Protein AF-A0A539D601-F1 (afdb_monomer)

Structure (mmCIF, N/CA/C/O backbone):
data_AF-A0A539D601-F1
#
_entry.id   AF-A0A539D601-F1
#
loop_
_atom_site.group_PDB
_atom_site.id
_atom_site.type_symbol
_atom_site.label_atom_id
_atom_site.label_alt_id
_atom_site.label_comp_id
_atom_site.label_asym_id
_atom_site.label_entity_id
_atom_site.label_seq_id
_atom_site.pdbx_PDB_ins_code
_atom_site.Cartn_x
_atom_site.Cartn_y
_atom_site.Cartn_z
_atom_site.occupancy
_atom_site.B_iso_or_equiv
_atom_site.auth_seq_id
_atom_site.auth_comp_id
_atom_site.auth_asym_id
_atom_site.auth_atom_id
_atom_site.pdbx_PDB_model_num
ATOM 1 N N . GLY A 1 1 ? -6.309 -15.622 2.045 1.00 72.38 1 GLY A N 1
ATOM 2 C CA . GLY A 1 1 ? -6.728 -16.073 3.381 1.00 72.38 1 GLY A CA 1
ATOM 3 C C . GLY A 1 1 ? -7.533 -14.973 4.031 1.00 72.38 1 GLY A C 1
ATOM 4 O O . GLY A 1 1 ? -7.549 -13.865 3.510 1.00 72.38 1 GLY A O 1
ATOM 5 N N . THR A 1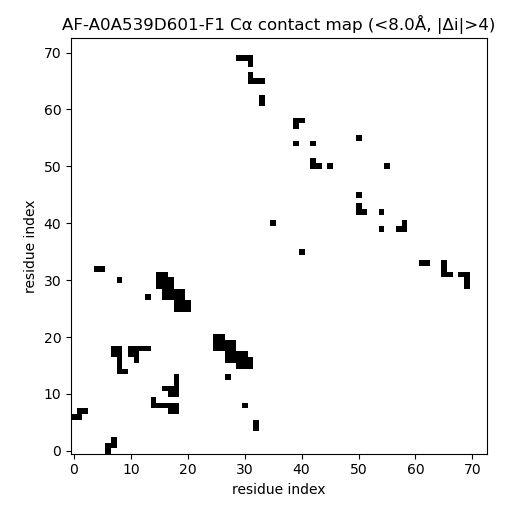 2 ? -8.204 -15.261 5.142 1.00 84.94 2 THR A N 1
ATOM 6 C CA . THR A 1 2 ? -8.908 -14.246 5.955 1.00 84.94 2 THR A CA 1
ATOM 7 C C . THR A 1 2 ? -7.952 -13.309 6.707 1.00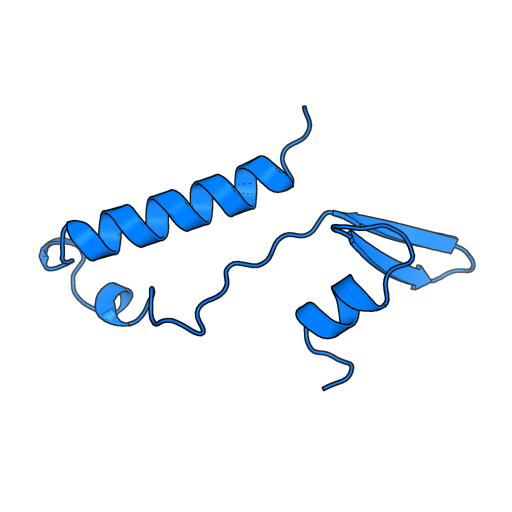 84.94 2 THR A C 1
ATOM 9 O O . THR A 1 2 ? -8.376 -12.351 7.339 1.00 8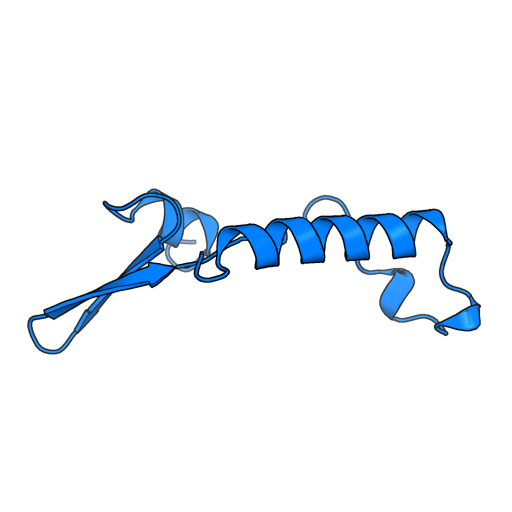4.94 2 THR A O 1
ATOM 12 N N . ASP A 1 3 ? -6.661 -13.614 6.651 1.00 84.81 3 ASP A N 1
ATOM 13 C CA . ASP A 1 3 ? -5.512 -12.894 7.191 1.00 84.81 3 ASP A CA 1
ATOM 14 C C . ASP A 1 3 ? -4.773 -12.048 6.135 1.00 84.81 3 ASP A C 1
ATOM 16 O O . ASP A 1 3 ? -3.817 -11.348 6.461 1.00 84.81 3 ASP A O 1
ATOM 20 N N . ASP A 1 4 ? -5.203 -12.089 4.869 1.00 90.50 4 ASP A N 1
ATOM 21 C CA . ASP A 1 4 ? -4.616 -11.276 3.803 1.00 90.50 4 ASP A CA 1
ATOM 22 C C . ASP A 1 4 ? -4.989 -9.798 3.978 1.00 90.50 4 ASP A C 1
ATOM 24 O O . ASP A 1 4 ? -6.150 -9.461 4.210 1.00 90.50 4 ASP A O 1
ATOM 28 N N . MET A 1 5 ? -4.021 -8.894 3.801 1.00 91.38 5 MET A N 1
ATOM 29 C CA . MET A 1 5 ? -4.255 -7.450 3.935 1.00 91.38 5 MET A CA 1
ATOM 30 C C . MET A 1 5 ? -5.346 -6.927 2.993 1.00 91.38 5 MET A C 1
ATOM 32 O O . MET A 1 5 ? -6.074 -6.016 3.373 1.00 91.38 5 MET A O 1
ATOM 36 N N . GLY A 1 6 ? -5.482 -7.488 1.786 1.00 90.81 6 GLY A N 1
ATOM 37 C CA . GLY A 1 6 ? -6.572 -7.140 0.873 1.00 90.81 6 GLY A CA 1
ATOM 38 C C . GLY A 1 6 ? -7.9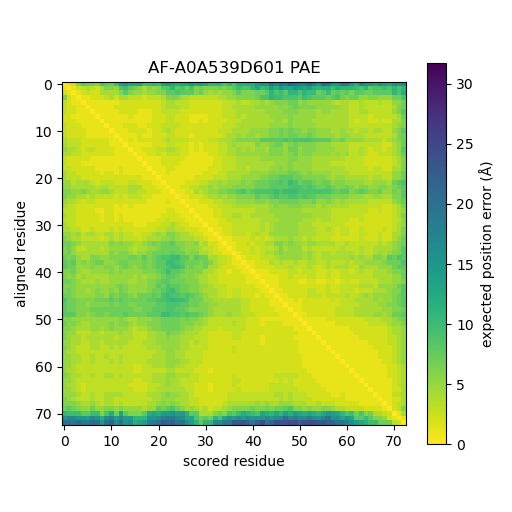29 -7.486 1.475 1.00 90.81 6 GLY A C 1
ATOM 39 O O . GLY A 1 6 ? -8.779 -6.610 1.598 1.00 90.81 6 GLY A O 1
ATOM 40 N N . TYR A 1 7 ? -8.082 -8.717 1.967 1.00 92.6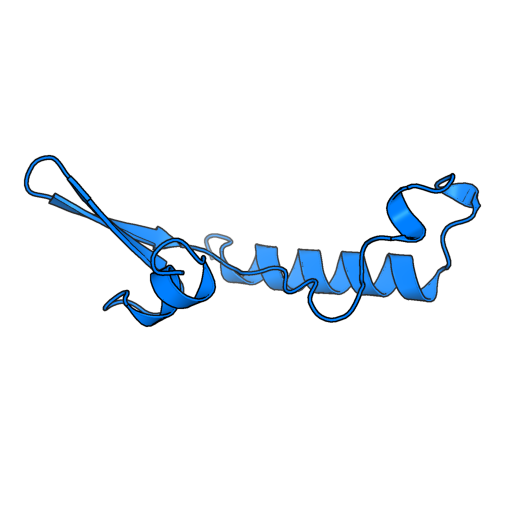2 7 TYR A N 1
ATOM 41 C CA . TYR A 1 7 ? -9.301 -9.151 2.652 1.00 92.62 7 TYR A CA 1
ATOM 42 C C . TYR A 1 7 ? -9.615 -8.290 3.889 1.00 92.62 7 TYR A C 1
ATOM 44 O O . TYR A 1 7 ? -10.756 -7.877 4.089 1.00 92.62 7 TYR A O 1
ATOM 52 N N . LEU A 1 8 ? -8.613 -7.971 4.714 1.00 94.75 8 LEU A N 1
ATOM 53 C CA . LEU A 1 8 ? -8.795 -7.141 5.914 1.00 94.75 8 LEU A CA 1
ATOM 54 C C . LEU A 1 8 ? -9.229 -5.700 5.591 1.00 94.75 8 LEU A C 1
ATOM 56 O O . LEU A 1 8 ? -9.979 -5.103 6.362 1.00 94.75 8 LEU A O 1
ATOM 60 N N . ILE A 1 9 ? -8.773 -5.144 4.465 1.00 94.12 9 ILE A N 1
ATOM 61 C CA . ILE A 1 9 ? -9.192 -3.819 3.985 1.00 94.12 9 ILE A CA 1
ATOM 62 C C . ILE A 1 9 ? -10.611 -3.879 3.406 1.00 94.12 9 ILE A C 1
ATOM 64 O O . ILE A 1 9 ? -11.435 -3.029 3.730 1.00 94.12 9 ILE A O 1
ATOM 68 N N . GLU A 1 10 ? -10.913 -4.883 2.580 1.00 92.94 10 GLU A N 1
ATOM 69 C CA . GLU A 1 10 ? -12.223 -5.064 1.930 1.00 92.94 10 GLU A CA 1
ATOM 70 C C . GLU A 1 10 ? -13.354 -5.337 2.930 1.00 92.94 10 GLU A C 1
ATOM 72 O O . GLU A 1 10 ? -14.498 -4.953 2.699 1.00 92.94 10 GLU A O 1
ATOM 77 N N . THR A 1 11 ? -13.038 -5.987 4.051 1.00 94.56 11 THR A N 1
ATOM 78 C CA . THR A 1 11 ? -14.002 -6.290 5.121 1.00 94.56 11 THR A CA 1
ATOM 79 C C . THR A 1 11 ? -14.155 -5.173 6.150 1.00 94.56 11 THR A C 1
ATOM 81 O O . THR A 1 11 ? -15.033 -5.251 7.017 1.00 94.56 11 THR A O 1
ATOM 84 N N . SER A 1 12 ? -13.330 -4.127 6.070 1.00 95.62 12 SER A N 1
ATOM 85 C CA . SER A 1 12 ? -13.514 -2.925 6.873 1.00 95.62 12 SER A CA 1
ATOM 86 C C . SER A 1 12 ? -14.736 -2.149 6.385 1.00 95.62 12 SER A C 1
ATOM 88 O O . SER A 1 12 ? -14.922 -1.920 5.193 1.00 95.62 12 SER A O 1
ATOM 90 N N . ASP A 1 13 ? -15.555 -1.678 7.318 1.00 95.50 13 ASP A N 1
ATOM 91 C CA . ASP A 1 13 ? -16.687 -0.783 7.047 1.00 95.50 13 ASP A CA 1
ATOM 92 C C . ASP A 1 13 ? -16.244 0.681 6.837 1.00 95.50 13 ASP A C 1
ATOM 94 O O . ASP A 1 13 ? -17.076 1.550 6.566 1.00 95.50 13 ASP A O 1
ATOM 98 N N . ARG A 1 14 ? -14.934 0.963 6.899 1.00 94.69 14 ARG A N 1
ATOM 99 C CA . ARG A 1 14 ? -14.341 2.254 6.535 1.00 94.69 14 ARG A CA 1
ATOM 100 C C . ARG A 1 14 ? -13.248 2.067 5.467 1.00 94.69 14 ARG A C 1
ATOM 102 O O . ARG A 1 14 ? -12.191 1.514 5.788 1.00 94.69 14 ARG A O 1
ATOM 109 N N . PRO A 1 15 ? -13.446 2.564 4.229 1.00 91.44 15 PRO A N 1
ATOM 110 C CA . PRO A 1 15 ? -12.470 2.423 3.147 1.00 91.44 15 PRO A CA 1
ATOM 111 C C . PRO A 1 15 ? -11.071 2.925 3.526 1.00 91.44 15 PRO A C 1
ATOM 113 O O . PRO A 1 15 ? -10.936 3.933 4.222 1.00 91.44 15 PRO A O 1
ATOM 116 N N . GLY A 1 16 ? -10.033 2.224 3.060 1.00 91.62 16 GLY A N 1
ATOM 117 C CA . GLY A 1 16 ? -8.632 2.569 3.340 1.00 91.62 16 GLY A CA 1
ATOM 118 C C . GLY A 1 16 ? -8.180 2.281 4.776 1.00 91.62 16 GLY A C 1
ATOM 119 O O . GLY A 1 16 ? -7.157 2.802 5.218 1.00 91.62 16 GLY A O 1
ATOM 120 N N . THR A 1 17 ? -8.935 1.477 5.529 1.00 95.19 17 THR A N 1
ATOM 121 C CA . THR A 1 17 ? -8.578 1.117 6.904 1.00 95.19 17 THR A CA 1
ATOM 122 C C . THR A 1 17 ? -8.691 -0.377 7.151 1.00 95.19 17 THR A C 1
ATOM 124 O O . THR A 1 17 ? -9.431 -1.069 6.460 1.00 95.19 17 THR A O 1
ATOM 127 N N . VAL A 1 18 ? -7.998 -0.860 8.179 1.00 96.25 18 VAL A N 1
ATOM 128 C CA . VAL A 1 18 ? -8.289 -2.151 8.811 1.00 96.25 18 VAL A CA 1
ATOM 129 C C . VAL A 1 18 ? -9.101 -1.897 10.077 1.00 96.25 18 VAL A C 1
ATOM 131 O O . VAL A 1 18 ? -8.702 -1.094 10.929 1.00 96.25 18 VAL A O 1
ATOM 134 N N . ARG A 1 19 ? -10.231 -2.600 10.210 1.00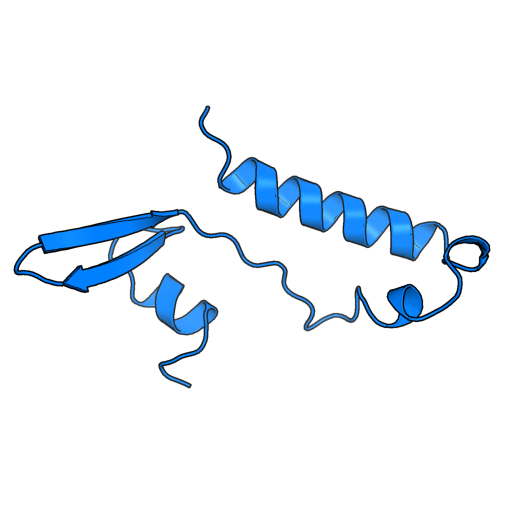 96.38 19 ARG A N 1
ATOM 135 C CA . ARG A 1 19 ? -11.056 -2.576 11.420 1.00 96.38 19 ARG A CA 1
ATOM 136 C C . ARG A 1 19 ? -10.500 -3.549 12.455 1.00 96.38 19 ARG A C 1
ATOM 138 O O . ARG A 1 19 ? -10.449 -4.753 12.221 1.00 96.38 19 ARG A O 1
ATOM 145 N N . VAL A 1 20 ? -10.147 -3.032 13.627 1.00 96.00 20 VAL A N 1
ATOM 146 C CA . VAL A 1 20 ? -9.694 -3.831 14.774 1.00 96.00 20 VAL A CA 1
ATOM 147 C C . VAL A 1 20 ? -10.701 -3.688 15.908 1.00 96.00 20 VAL A C 1
ATOM 149 O O . VAL A 1 20 ? -10.915 -2.589 16.417 1.00 96.00 20 VAL A O 1
ATOM 152 N N . GLU A 1 21 ? -11.314 -4.795 16.324 1.00 96.31 21 GLU A N 1
ATOM 153 C CA . GLU A 1 21 ? -12.247 -4.824 17.454 1.00 96.31 21 GLU A CA 1
ATOM 154 C C . GLU A 1 21 ? -11.572 -5.464 18.670 1.00 96.31 21 GLU A C 1
ATOM 156 O O . GLU A 1 21 ? -11.164 -6.623 18.643 1.00 96.31 21 GLU A O 1
ATOM 161 N N . THR A 1 22 ? -11.403 -4.701 19.750 1.00 96.38 22 THR A N 1
ATOM 162 C CA . THR A 1 22 ? -10.777 -5.198 20.982 1.00 96.38 22 THR A CA 1
ATOM 163 C C . THR A 1 22 ? -11.214 -4.375 22.187 1.00 96.38 22 THR A C 1
ATOM 165 O O . THR A 1 22 ? -11.485 -3.180 22.069 1.00 96.38 22 THR A O 1
ATOM 168 N N . ARG A 1 23 ? -11.287 -5.003 23.369 1.00 96.50 23 ARG A N 1
ATOM 169 C CA . ARG A 1 23 ? -11.663 -4.345 24.639 1.00 96.50 23 ARG A CA 1
ATOM 170 C C . ARG A 1 23 ? -12.980 -3.549 24.549 1.00 96.50 23 ARG A C 1
ATOM 172 O O . ARG A 1 23 ? -13.082 -2.450 25.087 1.00 96.50 23 ARG A O 1
ATOM 179 N N . GLY A 1 24 ? -13.966 -4.083 23.822 1.00 96.88 24 GLY A N 1
ATOM 180 C CA . GLY A 1 24 ? -15.271 -3.439 23.618 1.00 96.88 24 GLY A CA 1
ATOM 181 C C . GLY A 1 24 ? -15.234 -2.173 22.754 1.00 96.88 24 GLY A C 1
ATOM 182 O O . GLY A 1 24 ? -16.175 -1.385 22.792 1.00 96.88 24 GLY A O 1
ATOM 183 N N . ARG A 1 25 ? -14.153 -1.941 21.999 1.00 97.19 25 ARG A N 1
ATOM 184 C CA . ARG A 1 25 ? -13.976 -0.771 21.130 1.00 97.19 25 ARG A CA 1
ATOM 185 C C . ARG A 1 25 ? -13.620 -1.195 19.711 1.00 97.19 25 ARG A C 1
ATOM 187 O O . ARG A 1 25 ? -12.985 -2.229 19.509 1.00 97.19 25 ARG A O 1
ATOM 194 N N . LYS A 1 26 ? -13.998 -0.355 18.746 1.00 97.44 26 LYS A N 1
ATOM 195 C CA . LYS A 1 26 ? -13.617 -0.482 17.336 1.00 97.44 26 LYS A CA 1
ATOM 196 C C . LYS A 1 26 ? -12.583 0.583 16.993 1.00 97.44 26 LYS A C 1
ATOM 198 O O . LYS A 1 26 ? -12.791 1.759 17.288 1.00 97.44 26 LYS A O 1
ATOM 203 N N . PHE A 1 27 ? -11.488 0.168 16.374 1.00 96.56 27 PHE A N 1
ATOM 204 C CA . PHE A 1 27 ? -10.428 1.034 15.873 1.00 96.56 27 PHE A CA 1
ATOM 205 C C . PHE A 1 27 ? -10.360 0.918 14.353 1.00 96.56 27 PHE A C 1
ATOM 207 O O . PHE A 1 27 ? -10.499 -0.177 13.809 1.00 96.56 27 PHE A O 1
ATOM 214 N N . TYR A 1 28 ? -10.109 2.043 13.688 1.00 96.12 28 TYR A N 1
ATOM 215 C CA . TYR A 1 28 ? -9.918 2.115 12.243 1.00 96.12 28 TYR A CA 1
ATOM 216 C C . TYR A 1 28 ? -8.496 2.562 11.973 1.00 96.12 28 TYR A C 1
ATOM 218 O O . TYR A 1 28 ? -8.182 3.742 12.120 1.00 96.12 28 TYR A O 1
ATOM 226 N N . LEU A 1 29 ? -7.634 1.606 11.646 1.00 94.62 29 LEU A N 1
ATOM 227 C CA . LEU A 1 29 ? -6.227 1.875 11.385 1.00 94.62 29 LEU A CA 1
ATOM 228 C C . LEU A 1 29 ? -6.070 2.236 9.908 1.00 94.62 29 LEU A C 1
ATOM 230 O O . LEU A 1 29 ? -6.370 1.378 9.076 1.00 94.62 29 LEU A O 1
ATOM 234 N N . PRO A 1 30 ? -5.639 3.463 9.558 1.00 94.50 30 PRO A N 1
ATOM 235 C CA . PRO A 1 30 ? -5.327 3.809 8.178 1.00 94.50 30 PRO A CA 1
ATOM 236 C C . PRO A 1 30 ? -4.236 2.886 7.655 1.00 94.50 30 PRO A C 1
ATOM 238 O O . PRO A 1 30 ? -3.207 2.698 8.306 1.00 94.50 30 PRO A O 1
ATOM 241 N N . VAL A 1 31 ? -4.468 2.301 6.487 1.00 93.94 31 VAL A N 1
ATOM 242 C CA . VAL A 1 31 ? -3.491 1.438 5.833 1.00 93.94 31 VAL A CA 1
ATOM 243 C C . VAL A 1 31 ? -3.461 1.717 4.343 1.00 93.94 31 VAL A C 1
ATOM 245 O O . VAL A 1 31 ? -4.414 2.196 3.736 1.00 93.94 31 VAL A O 1
ATOM 248 N N . THR A 1 32 ? -2.349 1.342 3.742 1.00 93.25 32 THR A N 1
ATOM 249 C CA . THR A 1 32 ? -2.155 1.306 2.302 1.00 93.25 32 THR A CA 1
ATOM 250 C C . THR A 1 32 ? -1.480 -0.010 1.962 1.00 93.25 32 THR A C 1
ATOM 252 O O . THR A 1 32 ? -0.858 -0.645 2.818 1.00 93.25 32 THR A O 1
ATOM 255 N N . ARG A 1 33 ? -1.578 -0.418 0.704 1.00 90.25 33 ARG A N 1
ATOM 256 C CA . ARG A 1 33 ? -0.903 -1.610 0.206 1.00 90.25 33 ARG A CA 1
ATOM 257 C C . ARG A 1 33 ? 0.153 -1.196 -0.806 1.00 90.25 33 ARG A C 1
ATOM 259 O O . ARG A 1 33 ? -0.174 -0.507 -1.766 1.00 90.25 33 ARG A O 1
ATOM 266 N N . PHE A 1 34 ? 1.378 -1.667 -0.598 1.00 90.25 34 PHE A N 1
ATOM 267 C CA . PHE A 1 34 ? 2.382 -1.804 -1.649 1.00 90.25 34 PHE A CA 1
ATOM 268 C C . PHE A 1 34 ? 2.120 -3.144 -2.345 1.00 90.25 34 PHE A C 1
ATOM 270 O O . PHE A 1 34 ? 2.304 -4.197 -1.725 1.00 90.25 34 PHE A O 1
ATOM 277 N N . ASP A 1 35 ? 1.608 -3.141 -3.580 1.00 84.62 35 ASP A N 1
ATOM 278 C CA . ASP A 1 35 ? 1.267 -4.396 -4.265 1.00 84.62 35 ASP A CA 1
ATOM 279 C C . ASP A 1 35 ? 2.429 -4.919 -5.117 1.00 84.62 35 ASP A C 1
ATOM 281 O O . ASP A 1 35 ? 2.611 -4.540 -6.269 1.00 84.62 35 ASP A O 1
ATOM 285 N N . ASN A 1 36 ? 3.193 -5.849 -4.547 1.00 88.88 36 ASN A N 1
ATOM 286 C CA . ASN A 1 36 ? 4.333 -6.484 -5.207 1.00 88.88 36 ASN A CA 1
ATOM 287 C C . ASN A 1 36 ? 3.956 -7.700 -6.080 1.00 88.88 36 ASN A C 1
ATOM 289 O O . ASN A 1 36 ? 4.812 -8.525 -6.392 1.00 88.88 36 ASN A O 1
ATOM 293 N N . ARG A 1 37 ? 2.677 -7.879 -6.443 1.00 87.56 37 ARG A N 1
ATOM 294 C CA . ARG A 1 37 ? 2.267 -8.950 -7.377 1.00 87.56 37 ARG A CA 1
ATOM 295 C C . ARG A 1 37 ? 2.890 -8.779 -8.764 1.00 87.56 37 ARG A C 1
ATOM 297 O O . ARG A 1 37 ? 3.202 -9.770 -9.416 1.00 87.56 37 ARG A O 1
ATOM 304 N N . ASN A 1 38 ? 3.103 -7.533 -9.180 1.00 86.50 38 ASN A N 1
ATOM 305 C CA . ASN A 1 38 ? 4.060 -7.203 -10.227 1.00 86.50 38 ASN A CA 1
ATOM 306 C C . ASN A 1 38 ? 5.403 -6.968 -9.536 1.00 86.50 38 ASN A C 1
ATOM 308 O O . ASN A 1 38 ? 5.482 -6.097 -8.678 1.00 86.50 38 ASN A O 1
ATOM 312 N N . ASP A 1 39 ? 6.438 -7.736 -9.873 1.00 88.19 39 ASP A N 1
ATOM 313 C CA . ASP A 1 39 ? 7.699 -7.681 -9.131 1.00 88.19 39 ASP A CA 1
ATOM 314 C C . ASP A 1 39 ? 8.385 -6.304 -9.223 1.00 88.19 39 ASP A C 1
ATOM 316 O O . ASP A 1 39 ? 8.9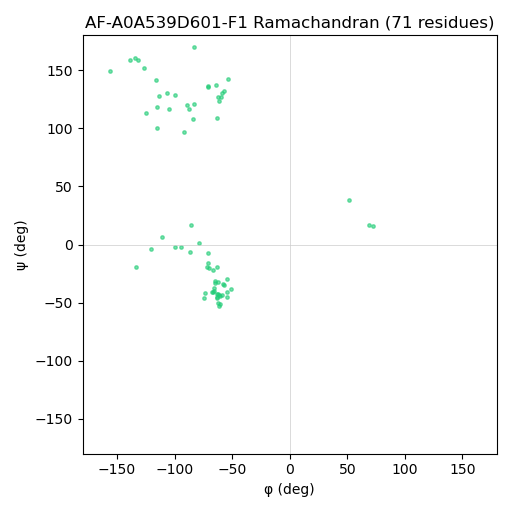47 -5.899 -10.256 1.00 88.19 39 ASP A O 1
ATOM 320 N N . LEU A 1 40 ? 8.357 -5.609 -8.088 1.00 87.56 40 LEU A N 1
ATOM 321 C CA . LEU A 1 40 ? 8.982 -4.320 -7.830 1.00 87.56 40 LEU A CA 1
ATOM 322 C C . LEU A 1 40 ? 10.152 -4.433 -6.849 1.00 87.56 40 LEU A C 1
ATOM 324 O O . LEU A 1 40 ? 10.668 -3.405 -6.431 1.00 87.56 40 LEU A O 1
ATOM 328 N N . THR A 1 41 ? 10.567 -5.637 -6.442 1.00 93.50 41 THR A N 1
ATOM 329 C CA . THR A 1 41 ? 11.491 -5.781 -5.299 1.00 93.50 41 THR A CA 1
ATOM 330 C C . THR A 1 41 ? 12.665 -6.720 -5.513 1.00 93.50 41 THR A C 1
ATOM 332 O O . THR A 1 41 ? 13.639 -6.591 -4.779 1.00 93.50 41 THR A O 1
ATOM 335 N N . THR A 1 42 ? 12.634 -7.639 -6.485 1.00 94.06 42 THR A N 1
ATOM 336 C CA . THR A 1 42 ? 13.719 -8.630 -6.638 1.00 94.06 42 THR A CA 1
ATOM 337 C C . THR A 1 42 ? 15.092 -7.975 -6.760 1.00 94.06 42 THR A C 1
ATOM 339 O O . THR A 1 42 ? 16.028 -8.421 -6.102 1.00 94.06 42 THR A O 1
ATOM 342 N N . PHE A 1 43 ? 15.186 -6.875 -7.515 1.00 94.38 43 PHE A N 1
ATOM 343 C CA . PHE A 1 43 ? 16.435 -6.138 -7.739 1.00 94.38 43 PHE A CA 1
ATOM 344 C C . PHE A 1 43 ? 17.045 -5.533 -6.463 1.00 94.38 43 PHE A C 1
ATOM 346 O O . PHE A 1 43 ? 18.229 -5.228 -6.442 1.00 94.38 43 PHE A O 1
ATOM 353 N N . ILE A 1 44 ? 16.265 -5.358 -5.389 1.00 94.00 44 ILE A N 1
ATOM 354 C CA . ILE A 1 44 ? 16.742 -4.761 -4.127 1.00 94.00 44 ILE A CA 1
ATOM 355 C C . ILE A 1 44 ? 17.766 -5.672 -3.437 1.00 94.00 44 ILE A C 1
ATOM 357 O O . ILE A 1 44 ? 18.548 -5.208 -2.613 1.00 94.00 44 ILE A O 1
ATOM 361 N N . ARG A 1 45 ? 17.760 -6.975 -3.753 1.00 94.56 45 ARG A N 1
ATOM 362 C CA . ARG A 1 45 ? 18.725 -7.941 -3.210 1.00 94.56 45 ARG A CA 1
ATOM 363 C C . ARG A 1 45 ? 20.130 -7.768 -3.792 1.00 94.56 45 ARG A C 1
ATOM 365 O O . ARG A 1 45 ? 21.077 -8.264 -3.188 1.00 94.56 45 ARG A O 1
ATOM 372 N N . ASP A 1 46 ? 20.246 -7.097 -4.934 1.00 95.06 46 ASP A N 1
ATOM 373 C CA . ASP A 1 46 ? 21.520 -6.808 -5.584 1.00 95.06 46 ASP A CA 1
ATOM 374 C C . ASP A 1 46 ? 22.181 -5.562 -4.975 1.00 95.06 46 ASP A C 1
ATOM 376 O O . ASP A 1 46 ? 21.561 -4.803 -4.223 1.00 95.06 46 ASP A O 1
ATOM 380 N N . ASP A 1 47 ? 23.442 -5.317 -5.336 1.00 95.62 47 ASP A N 1
ATOM 381 C CA . ASP A 1 47 ? 24.157 -4.108 -4.929 1.00 95.62 47 ASP A CA 1
ATOM 382 C C . ASP A 1 47 ? 23.403 -2.835 -5.383 1.00 95.62 47 ASP A C 1
ATOM 384 O O . ASP A 1 47 ? 23.038 -2.737 -6.560 1.00 95.62 47 ASP A O 1
ATOM 388 N N . PRO A 1 48 ? 23.191 -1.834 -4.502 1.00 93.88 48 PRO A N 1
ATOM 389 C CA . PRO A 1 48 ? 22.487 -0.596 -4.847 1.00 93.88 48 PRO A CA 1
ATOM 390 C C . PRO A 1 48 ? 23.047 0.160 -6.055 1.00 93.88 48 PRO A C 1
ATOM 392 O O . PRO A 1 48 ? 22.293 0.825 -6.765 1.00 93.88 48 PRO A O 1
ATOM 395 N N . SER A 1 49 ? 24.351 0.055 -6.324 1.00 95.19 49 SER A N 1
ATOM 396 C CA . SER A 1 49 ? 24.975 0.669 -7.502 1.00 95.19 49 SER A CA 1
ATOM 397 C C . SER A 1 49 ? 24.579 -0.011 -8.819 1.00 95.19 49 SER A C 1
ATOM 399 O O . SER A 1 49 ? 24.668 0.611 -9.878 1.00 95.19 49 SER A O 1
ATOM 401 N N . ALA A 1 50 ? 24.098 -1.256 -8.758 1.00 95.44 50 ALA A N 1
ATOM 402 C CA . ALA A 1 50 ? 23.648 -2.042 -9.902 1.00 95.44 50 ALA A CA 1
ATOM 403 C C . ALA A 1 50 ? 22.132 -1.948 -10.148 1.00 95.44 50 ALA A C 1
ATOM 405 O O . ALA A 1 50 ? 21.628 -2.521 -11.118 1.00 95.44 50 ALA A O 1
ATOM 406 N N . TRP A 1 51 ? 21.384 -1.230 -9.303 1.00 96.81 51 TRP A N 1
ATOM 407 C CA . TRP A 1 51 ? 19.931 -1.145 -9.429 1.00 96.81 51 TRP A CA 1
ATOM 408 C C . TRP A 1 51 ? 19.514 -0.495 -10.757 1.00 96.81 51 TRP A C 1
ATOM 410 O O . TRP A 1 51 ? 19.931 0.628 -11.068 1.00 96.81 51 TRP A O 1
ATOM 420 N N . PRO A 1 52 ? 18.634 -1.141 -11.549 1.00 95.94 52 PRO A N 1
ATOM 421 C CA . PRO A 1 52 ? 18.123 -0.525 -12.762 1.00 95.94 52 PRO A CA 1
ATOM 422 C C . PRO A 1 52 ? 17.360 0.758 -12.421 1.00 95.94 52 PRO A C 1
ATOM 424 O O . PRO A 1 52 ? 16.372 0.716 -11.688 1.00 95.94 52 PRO A O 1
ATOM 427 N N . LYS A 1 53 ? 17.759 1.897 -13.003 1.00 95.62 53 LYS A N 1
ATOM 428 C CA . LYS A 1 53 ? 17.149 3.215 -12.718 1.00 95.62 53 LYS A CA 1
ATOM 429 C C . LYS A 1 53 ? 15.621 3.217 -12.833 1.00 95.62 53 LYS A C 1
ATOM 431 O O . LYS A 1 53 ? 14.943 3.843 -12.029 1.00 95.62 53 LYS A O 1
ATOM 436 N N . ALA A 1 54 ? 15.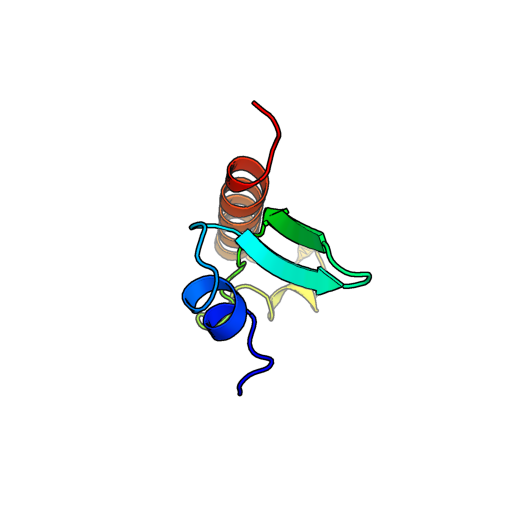074 2.496 -13.813 1.00 94.44 54 ALA A N 1
ATOM 437 C CA . ALA A 1 54 ? 13.628 2.377 -13.997 1.00 94.44 54 ALA A CA 1
ATOM 438 C C . ALA A 1 54 ? 12.940 1.629 -12.840 1.00 94.44 54 ALA A C 1
ATOM 440 O O . ALA A 1 54 ? 11.846 2.004 -12.429 1.00 94.44 54 ALA A O 1
ATOM 441 N N . LYS A 1 55 ? 13.585 0.590 -12.297 1.00 94.38 55 LYS A N 1
ATOM 442 C CA . LYS A 1 55 ? 13.077 -0.186 -11.160 1.00 94.38 55 LYS A CA 1
ATOM 443 C C . LYS A 1 55 ? 13.192 0.603 -9.849 1.00 94.38 55 LYS A C 1
ATOM 445 O O . LYS A 1 55 ? 12.224 0.630 -9.094 1.00 94.38 55 LYS A O 1
ATOM 450 N N . ASP A 1 56 ? 14.304 1.314 -9.632 1.00 95.12 56 ASP A N 1
ATOM 451 C CA . ASP A 1 56 ? 14.478 2.234 -8.492 1.00 95.12 56 ASP A CA 1
ATOM 452 C C . ASP A 1 56 ? 13.437 3.371 -8.512 1.00 95.12 56 ASP A C 1
ATOM 454 O O . ASP A 1 56 ? 12.782 3.650 -7.507 1.00 95.12 56 ASP A O 1
ATOM 458 N N . ALA A 1 57 ? 13.193 3.977 -9.676 1.00 94.50 57 ALA A N 1
ATOM 459 C CA . ALA A 1 57 ? 12.151 4.991 -9.820 1.00 94.50 57 ALA A CA 1
ATOM 460 C C . ALA A 1 57 ? 10.746 4.427 -9.539 1.00 94.50 57 ALA A C 1
ATOM 462 O O . ALA A 1 57 ? 9.956 5.065 -8.841 1.00 94.50 57 ALA A O 1
ATOM 463 N N . ALA A 1 58 ? 10.441 3.225 -10.042 1.00 93.50 58 ALA A N 1
ATOM 464 C CA . ALA A 1 58 ? 9.140 2.589 -9.852 1.00 93.50 58 ALA A CA 1
ATOM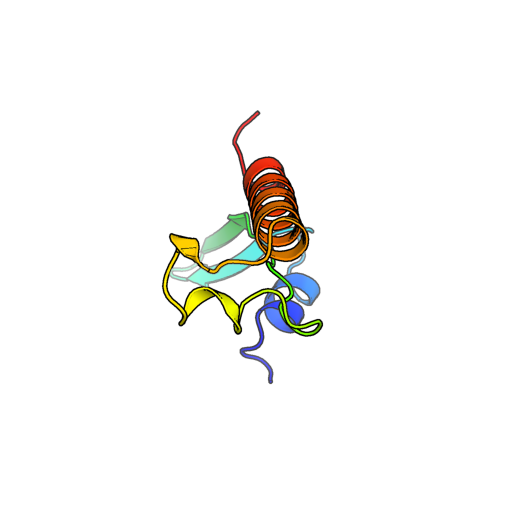 465 C C . ALA A 1 58 ? 8.844 2.289 -8.374 1.00 93.50 58 ALA A C 1
ATOM 467 O O . ALA A 1 58 ? 7.761 2.627 -7.895 1.00 93.50 58 ALA A O 1
ATOM 468 N N . ILE A 1 59 ? 9.802 1.722 -7.628 1.00 94.44 59 ILE A N 1
ATOM 469 C CA . ILE A 1 59 ? 9.590 1.457 -6.198 1.00 94.44 59 ILE A CA 1
ATOM 470 C C . ILE A 1 59 ? 9.435 2.752 -5.398 1.00 94.44 59 ILE A C 1
ATOM 472 O O . ILE A 1 59 ? 8.563 2.827 -4.536 1.00 94.44 59 ILE A O 1
ATOM 476 N N . ARG A 1 60 ? 10.222 3.797 -5.695 1.00 94.19 60 ARG A N 1
ATOM 477 C CA . ARG A 1 60 ? 10.106 5.099 -5.015 1.00 94.19 60 ARG A CA 1
ATOM 478 C C . ARG A 1 60 ? 8.749 5.743 -5.265 1.00 94.19 60 ARG A C 1
ATOM 480 O O . ARG A 1 60 ? 8.154 6.272 -4.330 1.00 94.19 60 ARG A O 1
ATOM 487 N N . ALA A 1 61 ? 8.258 5.687 -6.502 1.00 93.94 61 ALA A N 1
ATOM 488 C CA . ALA A 1 61 ? 6.945 6.212 -6.857 1.00 93.94 61 ALA A CA 1
ATOM 489 C C . ALA A 1 61 ? 5.822 5.468 -6.118 1.00 93.94 61 ALA A C 1
ATOM 491 O O . ALA A 1 61 ? 4.940 6.108 -5.546 1.00 93.94 61 ALA A O 1
ATOM 492 N N . GLU A 1 62 ? 5.888 4.136 -6.066 1.00 93.50 62 GLU A N 1
ATOM 493 C CA . GLU A 1 62 ? 4.889 3.322 -5.369 1.00 93.50 62 GLU A CA 1
ATOM 494 C C . GLU A 1 62 ? 4.931 3.531 -3.848 1.00 93.50 62 GLU A C 1
ATOM 496 O O . GLU A 1 62 ? 3.888 3.693 -3.217 1.00 93.50 62 GLU A O 1
ATOM 501 N N . MET A 1 63 ? 6.127 3.621 -3.256 1.00 93.38 63 MET A N 1
ATOM 502 C CA . MET A 1 63 ? 6.294 3.958 -1.838 1.00 93.38 63 MET A CA 1
ATOM 503 C C . MET A 1 63 ? 5.736 5.347 -1.524 1.00 93.38 63 MET A C 1
ATOM 505 O O . MET A 1 63 ? 5.025 5.508 -0.534 1.00 93.38 63 MET A O 1
ATOM 509 N N . LYS A 1 64 ? 6.007 6.347 -2.375 1.00 94.19 64 LYS A N 1
ATOM 510 C CA . LYS A 1 64 ? 5.460 7.696 -2.207 1.00 94.19 64 LYS A CA 1
ATOM 511 C C . LYS A 1 64 ? 3.932 7.675 -2.258 1.00 94.19 64 LYS A C 1
ATOM 513 O O . LYS A 1 64 ? 3.302 8.160 -1.328 1.00 94.19 64 LYS A O 1
ATOM 518 N N . ARG A 1 65 ? 3.339 7.061 -3.291 1.00 93.31 65 ARG A N 1
ATOM 519 C CA . ARG A 1 65 ? 1.878 6.908 -3.421 1.00 93.31 65 ARG A CA 1
ATOM 520 C C . ARG A 1 65 ? 1.280 6.248 -2.179 1.00 93.31 65 ARG A C 1
ATOM 522 O O . ARG A 1 65 ? 0.248 6.689 -1.680 1.00 93.31 65 ARG A O 1
ATOM 529 N N . ALA A 1 66 ? 1.913 5.178 -1.701 1.00 92.19 66 ALA A N 1
ATOM 530 C CA . ALA A 1 66 ? 1.462 4.445 -0.533 1.00 92.19 66 ALA A CA 1
ATOM 531 C C . ALA A 1 66 ? 1.463 5.341 0.717 1.00 92.19 66 ALA A C 1
ATOM 533 O O . ALA A 1 66 ? 0.431 5.459 1.375 1.00 92.19 66 ALA A O 1
ATOM 534 N N . LEU A 1 67 ? 2.585 6.001 1.011 1.00 91.88 67 LEU A N 1
ATOM 535 C CA . LEU A 1 67 ? 2.737 6.858 2.189 1.00 91.88 67 LEU A CA 1
ATOM 536 C C . LEU A 1 67 ? 1.855 8.110 2.132 1.00 91.88 67 LEU A C 1
ATOM 538 O O . LEU A 1 67 ? 1.229 8.440 3.135 1.00 91.88 67 LEU A O 1
ATOM 542 N N . ASP A 1 68 ? 1.740 8.759 0.970 1.00 92.44 68 ASP A N 1
ATOM 543 C CA . ASP A 1 68 ? 0.850 9.910 0.773 1.00 92.44 68 ASP A CA 1
ATOM 544 C C . ASP A 1 68 ? -0.610 9.553 1.116 1.00 92.44 68 ASP A C 1
ATOM 546 O O . ASP A 1 68 ? -1.339 10.379 1.654 1.00 92.44 68 ASP A O 1
ATOM 550 N N . ALA A 1 69 ? -1.040 8.313 0.848 1.00 89.25 69 ALA A N 1
ATOM 551 C CA . ALA A 1 69 ? -2.407 7.862 1.117 1.00 89.25 69 ALA A CA 1
ATOM 552 C C . ALA A 1 69 ? -2.734 7.691 2.615 1.00 89.25 69 ALA A C 1
ATOM 554 O O . ALA A 1 69 ? -3.909 7.587 2.965 1.00 89.25 69 ALA A O 1
ATOM 555 N N . ILE A 1 70 ? -1.723 7.631 3.488 1.00 89.75 70 ILE A N 1
ATOM 556 C CA . ILE A 1 70 ? -1.892 7.458 4.944 1.00 89.75 70 ILE A CA 1
ATOM 557 C C . ILE A 1 70 ? -1.294 8.605 5.765 1.00 89.75 70 ILE A C 1
ATOM 559 O O . ILE A 1 70 ? -1.417 8.603 6.991 1.00 89.75 70 ILE A O 1
ATOM 563 N N . ALA A 1 71 ? -0.641 9.570 5.115 1.00 78.88 71 ALA A N 1
ATOM 564 C CA . ALA A 1 71 ? -0.116 10.752 5.773 1.00 78.88 71 ALA A CA 1
ATOM 565 C C . ALA A 1 71 ? -1.276 11.591 6.346 1.00 78.88 71 ALA A C 1
ATOM 567 O O . ALA A 1 71 ? -2.292 11.774 5.669 1.00 78.88 71 ALA A O 1
ATOM 568 N N . PRO A 1 72 ? -1.155 12.115 7.578 1.00 65.06 72 PRO A N 1
ATOM 569 C CA . PRO A 1 72 ? -2.070 13.141 8.055 1.00 65.06 72 PRO A CA 1
ATOM 570 C C . PRO A 1 72 ? -1.966 14.357 7.126 1.00 65.06 72 PRO A C 1
ATOM 572 O O . PRO A 1 72 ? -0.854 14.817 6.859 1.00 65.06 72 PRO A O 1
ATOM 575 N N . GLY A 1 73 ? -3.106 14.824 6.610 1.00 54.91 73 GLY A N 1
ATOM 576 C CA . GLY A 1 73 ? -3.196 16.110 5.912 1.00 54.91 73 GLY A CA 1
ATOM 577 C C . GLY A 1 73 ? -2.936 17.292 6.835 1.00 54.91 73 GLY A C 1
ATOM 578 O O . GLY A 1 73 ? -3.091 17.126 8.069 1.00 54.91 73 GLY A O 1
#

pLDDT: mean 91.88, std 6.84, range [54.91, 97.44]

Mean predicted aligned error: 4.17 Å

Radius of gyration: 15.94 Å; Cα contacts (8 Å, |Δi|>4): 66; chains: 1; bounding box: 42×32×39 Å

Foldseek 3Di:
DCPDPVNQQVPDPDHQFGWDDDPNDIDTHHFFDLDCPPPLPPQVPDDPVPRDPVSVVVVVVSVCVGCVSRDDD

Secondary structure (DSSP, 8-state):
-TTSHHHHHHT-SSTTEEEEEETTEEEEEE-----TTS-SSGGGGS-GGG--HHHHHHHHHHHHHHHHTTS--

Solvent-accessible surface area (backbone atoms only — not comparable to full-atom values): 4596 Å² total; per-residue (Å²): 108,90,83,32,70,66,50,39,32,72,71,22,96,47,85,60,13,37,63,47,77,55,97,94,42,80,42,73,45,74,49,69,73,83,76,60,88,61,84,62,55,74,62,70,80,48,62,78,93,72,48,53,65,70,54,56,50,49,41,53,52,50,52,47,56,32,49,64,72,60,52,84,129

Sequence (73 aa):
GTDDMGYLIETSDRPGTVRVETRGRKFYLPVTRFDNRNDLTTFIRDDPSAWPKAKDAAIRAEMKRALDAIAPG